Protein AF-A0A2G9RCB1-F1 (afdb_monomer)

Sequence (164 aa):
MTKHPDSLQLKGELAQKNRAVDGRTILYEGPVRGLCPVAPNNVNTMAAACMAAHTLGFDGVIGVLVADPRIPDWHLVDIEVTGTRNKETGQVFSVTTKRCNPAEVGHVTGSATFLMYRSWRTSLSVLRMDMTSFSNTAAKRNLLPKNTNLPDGDTKEDGGKVSQ

Secondary structure (DSSP, 8-state):
-EE-GGG----THHHHHHHT-SS-EEEEEEEHHHHTTTSTTT-HHHHHHHHH-TTTHHHHSEEEEEE-TT--SEEEEEEEEE-PPPTTT----EEEEEEEEE--TT-SS-HHHHHHHHHHHHHHHHHHHHHHHHTTTGGGS-----------------------

Foldseek 3Di:
DEDALLLFDFDDPLVVVSVVDPAKDWSDKFFQVVVCVGGVLQCPVVQVVLVVPVVQHRHNRIDIYIHGNPDAFWDKDKDKDWADQDPPPRDIDIDIDIDIAGHGRNHNDGPVVVVVVVVVVVVVVVVVVVVVVVVPPVVPPPDDDDDDDDDDDDDDDDDDDDDD

Solvent-accessible surface area (backbone atoms only — not comparable to full-atom values): 9875 Å² total; per-residue (Å²): 61,40,32,26,46,69,27,57,67,50,41,70,72,54,34,58,55,49,74,71,59,88,48,79,38,78,71,42,77,43,39,35,59,74,43,45,85,35,25,59,80,70,40,57,68,56,54,51,49,18,66,70,39,70,94,42,25,43,72,61,36,72,39,47,39,31,33,23,73,84,44,62,51,40,37,38,39,67,46,80,48,74,53,75,64,38,88,88,80,66,47,62,54,72,49,76,48,79,46,81,38,54,19,57,75,52,43,65,66,34,61,63,61,57,51,50,53,51,52,51,52,53,52,49,55,54,55,53,54,52,60,67,60,58,68,68,66,74,78,71,81,84,75,77,81,83,87,84,84,80,83,92,76,93,77,85,85,82,82,91,83,88,83,137

Radius of gyration: 34.83 Å; Cα contacts (8 Å, |Δi|>4): 211; chains: 1; bounding box: 58×47×130 Å

Mean predicted aligned error: 14.73 Å

pLDDT: mean 75.86, std 22.49, range [36.03, 96.94]

Structure (mmCIF, N/CA/C/O backbone):
data_AF-A0A2G9RCB1-F1
#
_entry.id   AF-A0A2G9RCB1-F1
#
loop_
_atom_site.group_PDB
_atom_site.id
_atom_site.type_symbol
_atom_site.label_atom_id
_atom_site.label_alt_id
_atom_site.label_comp_id
_atom_site.label_asym_id
_atom_site.label_entity_id
_atom_site.label_seq_id
_atom_site.pdbx_PDB_ins_code
_atom_site.Cartn_x
_atom_site.Cartn_y
_atom_site.Cartn_z
_atom_site.occupancy
_atom_site.B_iso_or_equiv
_atom_site.auth_seq_id
_atom_site.auth_comp_id
_atom_site.auth_asym_id
_atom_site.auth_atom_id
_atom_site.pdbx_PDB_model_num
ATOM 1 N N . MET A 1 1 ? 0.500 3.099 -0.160 1.00 91.94 1 MET A N 1
ATOM 2 C CA . MET A 1 1 ? 1.977 3.124 -0.285 1.00 91.94 1 MET A CA 1
ATOM 3 C C . MET A 1 1 ? 2.329 3.290 -1.745 1.00 91.94 1 MET A C 1
ATOM 5 O O . MET A 1 1 ? 1.886 2.485 -2.556 1.00 91.94 1 MET A O 1
ATOM 9 N N . THR A 1 2 ? 3.142 4.293 -2.050 1.00 94.19 2 THR A N 1
ATOM 10 C CA . THR A 1 2 ? 3.577 4.600 -3.413 1.00 94.19 2 THR A CA 1
ATOM 11 C C . THR A 1 2 ? 5.095 4.534 -3.492 1.00 94.19 2 THR A C 1
ATOM 13 O O . THR A 1 2 ? 5.785 5.080 -2.624 1.00 94.19 2 THR A O 1
ATOM 16 N N . LYS A 1 3 ? 5.610 3.839 -4.506 1.00 92.62 3 LYS A N 1
ATOM 17 C CA . LYS A 1 3 ? 7.046 3.710 -4.782 1.00 92.62 3 LYS A CA 1
ATOM 18 C C . LYS A 1 3 ? 7.301 3.742 -6.288 1.00 92.62 3 LYS A C 1
ATOM 20 O O . LYS A 1 3 ? 6.382 3.509 -7.074 1.00 92.62 3 LYS A O 1
ATOM 25 N N . HIS A 1 4 ? 8.556 3.961 -6.667 1.00 93.31 4 HIS A N 1
ATOM 26 C CA . HIS A 1 4 ? 9.007 3.726 -8.034 1.00 93.31 4 HIS A CA 1
ATOM 27 C C . HIS A 1 4 ? 8.816 2.239 -8.415 1.00 93.31 4 HIS A C 1
ATOM 29 O O . HIS A 1 4 ? 9.062 1.380 -7.556 1.00 93.31 4 HIS A O 1
ATOM 35 N N . PRO A 1 5 ? 8.405 1.907 -9.659 1.00 92.50 5 PRO A N 1
ATOM 36 C CA . PRO A 1 5 ? 8.247 0.524 -10.122 1.00 92.50 5 PRO A CA 1
ATOM 37 C C . PRO A 1 5 ? 9.464 -0.364 -9.836 1.00 92.50 5 PRO A C 1
ATOM 39 O O . PRO A 1 5 ? 9.305 -1.482 -9.349 1.00 92.50 5 PRO A O 1
ATOM 42 N N . ASP A 1 6 ? 10.674 0.154 -10.051 1.00 90.94 6 ASP A N 1
ATOM 43 C CA . ASP A 1 6 ? 11.927 -0.589 -9.829 1.00 90.94 6 ASP A CA 1
ATOM 44 C C . ASP A 1 6 ? 12.213 -0.889 -8.349 1.00 90.94 6 ASP A C 1
ATOM 46 O O . ASP A 1 6 ? 12.950 -1.817 -8.025 1.00 90.94 6 ASP A O 1
ATOM 50 N N . SER A 1 7 ? 11.603 -0.142 -7.426 1.00 89.12 7 SER A N 1
ATOM 51 C CA . SER A 1 7 ? 11.735 -0.351 -5.977 1.00 89.12 7 SER A CA 1
ATOM 52 C C . SER A 1 7 ? 10.736 -1.387 -5.430 1.00 89.12 7 SER A C 1
ATOM 54 O O . SER A 1 7 ? 10.672 -1.631 -4.213 1.00 89.12 7 SER A O 1
ATOM 56 N N . LEU A 1 8 ? 9.907 -1.985 -6.294 1.00 89.88 8 LEU A N 1
ATOM 57 C CA . LEU A 1 8 ? 8.877 -2.958 -5.932 1.00 89.88 8 LEU A CA 1
ATOM 58 C C . LEU A 1 8 ? 9.321 -4.386 -6.268 1.00 89.88 8 LEU A C 1
ATOM 60 O O . LEU A 1 8 ? 9.428 -4.774 -7.427 1.00 89.88 8 LEU A O 1
ATOM 64 N N . GLN A 1 9 ? 9.509 -5.210 -5.234 1.00 90.56 9 GLN A N 1
ATOM 65 C CA . GLN A 1 9 ? 9.800 -6.634 -5.396 1.00 90.56 9 GLN A CA 1
ATOM 66 C C . GLN A 1 9 ? 8.512 -7.445 -5.277 1.00 90.56 9 GLN A C 1
ATOM 68 O O . GLN A 1 9 ? 8.123 -7.890 -4.193 1.00 90.56 9 GLN A O 1
ATOM 73 N N . LEU A 1 10 ? 7.840 -7.603 -6.415 1.00 92.56 10 LEU A N 1
ATOM 74 C CA . LEU A 1 10 ? 6.531 -8.244 -6.521 1.00 92.56 10 LEU A CA 1
ATOM 75 C C . LEU A 1 10 ? 6.641 -9.650 -7.112 1.00 92.56 10 LEU A C 1
ATOM 77 O O . LEU A 1 10 ? 7.593 -9.973 -7.824 1.00 92.56 10 LEU A O 1
ATOM 81 N N . LYS A 1 11 ? 5.632 -10.479 -6.845 1.00 91.44 11 LYS A N 1
ATOM 82 C CA . LYS A 1 11 ? 5.492 -11.839 -7.378 1.00 91.44 11 LYS A CA 1
ATOM 83 C C . LYS A 1 11 ? 4.172 -11.998 -8.137 1.00 91.44 11 LYS A C 1
ATOM 85 O O . LYS A 1 11 ? 3.209 -11.275 -7.885 1.00 91.44 11 LYS A O 1
ATOM 90 N N . GLY A 1 12 ? 4.125 -12.978 -9.039 1.00 91.81 12 GLY A N 1
ATOM 91 C CA . GLY A 1 12 ? 2.916 -13.345 -9.783 1.00 91.81 12 GLY A CA 1
ATOM 92 C C . GLY A 1 12 ? 2.395 -12.231 -10.698 1.00 91.81 12 GLY A C 1
ATOM 93 O O . GLY A 1 12 ? 3.173 -11.478 -11.283 1.00 91.81 12 GLY A O 1
ATOM 94 N N . GLU A 1 13 ? 1.071 -12.124 -10.795 1.00 91.69 13 GLU A N 1
ATOM 95 C CA . GLU A 1 13 ? 0.338 -11.141 -11.613 1.00 91.69 13 GLU A CA 1
ATOM 96 C C . GLU A 1 13 ? 0.777 -9.690 -11.356 1.00 91.69 13 GLU A C 1
ATOM 98 O O . GLU A 1 13 ? 0.936 -8.897 -12.281 1.00 91.69 13 GLU A O 1
ATOM 103 N N . LEU A 1 14 ? 1.042 -9.338 -10.095 1.00 91.75 14 LEU A N 1
ATOM 104 C CA . LEU A 1 14 ? 1.465 -7.990 -9.702 1.00 91.75 14 LEU A CA 1
ATOM 105 C C . LEU A 1 14 ? 2.819 -7.602 -10.300 1.00 91.75 14 LEU A C 1
ATOM 107 O O . LEU A 1 14 ? 3.016 -6.450 -10.680 1.00 91.75 14 LEU A O 1
ATOM 111 N N . ALA A 1 15 ? 3.738 -8.562 -10.419 1.00 92.44 15 ALA A N 1
ATOM 112 C CA . ALA A 1 15 ? 5.029 -8.331 -11.056 1.00 92.44 15 ALA A CA 1
ATOM 113 C C . ALA A 1 15 ? 4.879 -8.072 -12.558 1.00 92.44 15 ALA A C 1
ATOM 115 O O . ALA A 1 15 ? 5.590 -7.232 -13.101 1.00 92.44 15 ALA A O 1
ATOM 116 N N . GLN A 1 16 ? 3.953 -8.773 -13.222 1.00 93.00 16 GLN A N 1
ATOM 117 C CA . GLN A 1 16 ? 3.672 -8.566 -14.643 1.00 93.00 16 GLN A CA 1
ATOM 118 C C . GLN A 1 16 ? 3.056 -7.185 -14.873 1.00 93.00 16 GLN A C 1
ATOM 120 O O . GLN A 1 16 ? 3.554 -6.431 -15.706 1.00 93.00 16 GLN A O 1
ATOM 125 N N . LYS A 1 17 ? 2.056 -6.814 -14.060 1.00 93.38 17 LYS A N 1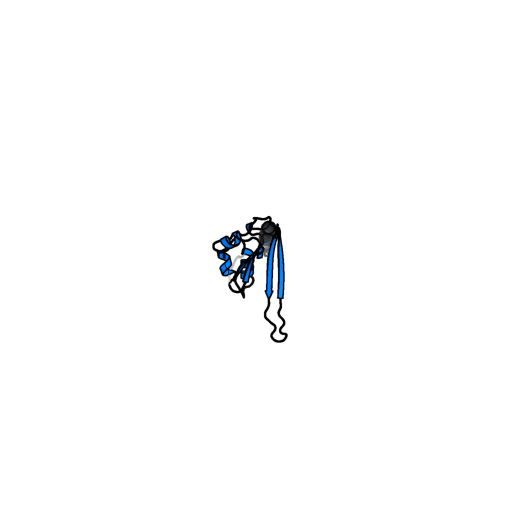
ATOM 126 C CA . LYS A 1 17 ? 1.439 -5.480 -14.099 1.00 93.38 17 LYS A CA 1
ATOM 127 C C . LYS A 1 17 ? 2.467 -4.372 -13.897 1.00 93.38 17 LYS A C 1
ATOM 129 O O . LYS A 1 17 ? 2.472 -3.422 -14.665 1.00 93.38 17 LYS A O 1
ATOM 134 N N . ASN A 1 18 ? 3.371 -4.519 -12.926 1.00 94.38 18 ASN A N 1
ATOM 135 C CA . ASN A 1 18 ? 4.393 -3.512 -12.628 1.00 94.38 18 ASN A CA 1
ATOM 136 C C . ASN A 1 18 ? 5.360 -3.246 -13.794 1.00 94.38 18 ASN A C 1
ATOM 138 O O . ASN A 1 18 ? 5.794 -2.116 -13.970 1.00 94.38 18 ASN A O 1
ATOM 142 N N . ARG A 1 19 ? 5.678 -4.257 -14.615 1.00 92.62 19 ARG A N 1
ATOM 143 C CA . ARG A 1 19 ? 6.552 -4.075 -15.792 1.00 92.62 19 ARG A CA 1
ATOM 144 C C . ARG A 1 19 ? 5.905 -3.255 -16.905 1.00 92.62 19 ARG A C 1
ATOM 146 O O . ARG A 1 19 ? 6.620 -2.687 -17.718 1.00 92.62 19 ARG A O 1
ATOM 153 N N . ALA A 1 20 ? 4.576 -3.231 -16.957 1.00 92.75 20 ALA A N 1
ATOM 154 C CA . ALA A 1 20 ? 3.813 -2.483 -17.950 1.00 92.75 20 ALA A CA 1
ATOM 155 C C . ALA A 1 20 ? 3.471 -1.054 -17.488 1.00 92.75 20 ALA A C 1
ATOM 157 O O . ALA A 1 20 ? 2.728 -0.357 -18.170 1.00 92.75 20 ALA A O 1
ATOM 158 N N . VAL A 1 21 ? 3.967 -0.625 -16.323 1.00 94.00 21 VAL A N 1
ATOM 159 C CA . VAL A 1 21 ? 3.667 0.692 -15.753 1.00 94.00 21 VAL A CA 1
ATOM 160 C C . VAL A 1 21 ? 4.446 1.778 -16.494 1.00 94.00 21 VAL A C 1
ATOM 162 O O . VAL A 1 21 ? 5.668 1.846 -16.400 1.00 94.00 21 VAL A O 1
ATOM 165 N N . ASP A 1 22 ? 3.726 2.669 -17.168 1.00 91.75 22 ASP A N 1
ATOM 166 C CA . ASP A 1 22 ? 4.245 3.866 -17.850 1.00 91.75 22 ASP A CA 1
ATOM 167 C C . ASP A 1 22 ? 3.897 5.180 -17.112 1.00 91.75 22 ASP A C 1
ATOM 169 O O . ASP A 1 22 ? 4.480 6.240 -17.352 1.00 91.75 22 ASP A O 1
ATOM 173 N N . GLY A 1 23 ? 2.973 5.115 -16.154 1.00 93.50 23 GLY A N 1
ATOM 174 C CA . GLY A 1 23 ? 2.537 6.223 -15.314 1.00 93.50 23 GLY A CA 1
ATOM 175 C C . GLY A 1 23 ? 2.001 5.742 -13.969 1.00 93.50 23 GLY A C 1
ATOM 176 O O . GLY A 1 23 ? 1.981 4.552 -13.677 1.00 93.50 23 GLY A O 1
ATOM 177 N N . ARG A 1 24 ? 1.560 6.670 -13.114 1.00 95.19 24 ARG A N 1
ATOM 178 C CA . ARG A 1 24 ? 1.034 6.329 -11.785 1.00 95.19 24 ARG A CA 1
ATOM 179 C C . ARG A 1 24 ? -0.110 5.313 -11.877 1.00 95.19 24 ARG A C 1
ATOM 181 O O . ARG A 1 24 ? -1.191 5.645 -12.353 1.00 95.19 24 ARG A O 1
ATOM 188 N N . THR A 1 25 ? 0.117 4.114 -11.350 1.00 96.44 25 THR A N 1
ATOM 189 C CA . THR A 1 25 ? -0.780 2.963 -11.484 1.00 96.44 25 THR A CA 1
ATOM 190 C C . THR A 1 25 ? -1.001 2.287 -10.136 1.00 96.44 25 THR A C 1
ATOM 192 O O . THR A 1 25 ? -0.049 1.980 -9.415 1.00 96.44 25 THR A O 1
ATOM 195 N N . ILE A 1 26 ? -2.263 2.024 -9.790 1.00 96.81 26 ILE A N 1
ATOM 196 C CA . ILE A 1 26 ? -2.613 1.190 -8.635 1.00 96.81 26 ILE A CA 1
ATOM 197 C C . ILE A 1 26 ? -2.392 -0.268 -9.036 1.00 96.81 26 ILE A C 1
ATOM 199 O O . ILE A 1 26 ? -3.067 -0.796 -9.915 1.00 96.81 26 ILE A O 1
ATOM 203 N N . LEU A 1 27 ? -1.429 -0.918 -8.394 1.00 95.81 27 LEU A N 1
ATOM 204 C CA . LEU A 1 27 ? -1.131 -2.326 -8.631 1.00 95.81 27 LEU A CA 1
ATOM 205 C C . LEU A 1 27 ? -2.045 -3.236 -7.815 1.00 95.81 27 LEU A C 1
ATOM 207 O O . LEU A 1 27 ? -2.453 -4.293 -8.294 1.00 95.81 27 LEU A O 1
ATOM 211 N N . TYR A 1 28 ? -2.346 -2.823 -6.585 1.00 96.62 28 TYR A N 1
ATOM 212 C CA . TYR A 1 28 ? -3.162 -3.578 -5.647 1.00 96.62 28 TYR A CA 1
ATOM 213 C C . TYR A 1 28 ? -4.017 -2.647 -4.799 1.00 96.62 28 TYR A C 1
ATOM 215 O O . TYR A 1 28 ? -3.522 -1.634 -4.305 1.00 96.62 28 TYR A O 1
ATOM 223 N N . GLU A 1 29 ? -5.255 -3.062 -4.566 1.00 96.62 29 GLU A N 1
ATOM 224 C CA . GLU A 1 29 ? -6.169 -2.481 -3.595 1.00 96.62 29 GLU A CA 1
ATOM 225 C C . GLU A 1 29 ? -6.996 -3.613 -2.979 1.00 96.62 29 GLU A C 1
ATOM 227 O O . GLU A 1 29 ? -7.630 -4.388 -3.695 1.00 96.62 29 GLU A O 1
ATOM 232 N N . GLY A 1 30 ? -6.937 -3.754 -1.656 1.00 96.56 30 GLY A N 1
ATOM 233 C CA . GLY A 1 30 ? -7.666 -4.799 -0.939 1.00 96.56 30 GLY A CA 1
ATOM 234 C C . GLY A 1 30 ? -7.057 -5.131 0.424 1.00 96.56 30 GLY A C 1
ATOM 235 O O . GLY A 1 30 ? -6.146 -4.435 0.877 1.00 96.56 30 GLY A O 1
ATOM 236 N N . PRO A 1 31 ? -7.520 -6.200 1.094 1.00 96.94 31 PRO A N 1
ATOM 237 C CA . PRO A 1 31 ? -7.012 -6.601 2.404 1.00 96.94 31 PRO A CA 1
ATOM 238 C C . PRO A 1 31 ? -5.504 -6.861 2.395 1.00 96.94 31 PRO A C 1
ATOM 240 O O . PRO A 1 31 ? -4.980 -7.497 1.476 1.00 96.94 31 PRO A O 1
ATOM 243 N N . VAL A 1 32 ? -4.784 -6.431 3.430 1.00 96.06 32 VAL A N 1
ATOM 244 C CA . VAL A 1 32 ? -3.322 -6.626 3.502 1.00 96.06 32 VAL A CA 1
ATOM 245 C C . VAL A 1 32 ? -2.937 -8.112 3.504 1.00 96.06 32 VAL A C 1
ATOM 247 O O . VAL A 1 32 ? -1.874 -8.461 2.986 1.00 96.06 32 VAL A O 1
ATOM 250 N N . ARG A 1 33 ? -3.812 -9.010 3.988 1.00 95.50 33 ARG A N 1
ATOM 251 C CA . ARG A 1 33 ? -3.585 -10.468 3.966 1.00 95.50 33 ARG A CA 1
ATOM 2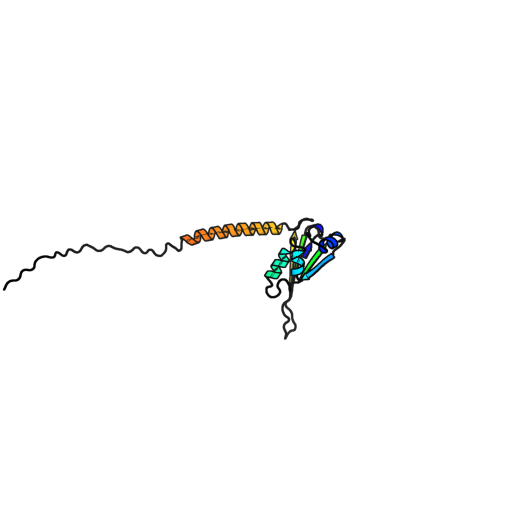52 C C . ARG A 1 33 ? -3.186 -10.993 2.584 1.00 95.50 33 ARG A C 1
ATOM 254 O O . ARG A 1 33 ? -2.226 -11.755 2.480 1.00 95.50 33 ARG A O 1
ATOM 261 N N . GLY A 1 34 ? -3.906 -10.580 1.538 1.00 93.25 34 GLY A N 1
ATOM 262 C CA . GLY A 1 34 ? -3.644 -11.008 0.160 1.00 93.25 34 GLY A CA 1
ATOM 263 C C . GLY A 1 34 ? -2.366 -10.405 -0.424 1.00 93.25 34 GLY A C 1
ATOM 264 O O . GLY A 1 34 ? -1.750 -10.990 -1.312 1.00 93.25 34 GLY A O 1
ATOM 265 N N . LEU A 1 35 ? -1.926 -9.270 0.121 1.00 93.19 35 LEU A N 1
ATOM 266 C CA . LEU A 1 35 ? -0.766 -8.528 -0.355 1.00 93.19 35 LEU A CA 1
ATOM 267 C C . LEU A 1 35 ? 0.564 -9.049 0.220 1.00 93.19 35 LEU A C 1
ATOM 269 O O . LEU A 1 35 ? 1.587 -9.041 -0.468 1.00 93.19 35 LEU A O 1
ATOM 273 N N . CYS A 1 36 ? 0.569 -9.539 1.462 1.00 92.06 36 CYS A N 1
ATOM 274 C CA . CYS A 1 36 ? 1.759 -10.091 2.120 1.00 92.06 36 CYS A CA 1
ATOM 275 C C . CYS A 1 36 ? 2.523 -11.164 1.310 1.00 92.06 36 CYS A C 1
ATOM 277 O O . CYS A 1 36 ? 3.742 -11.027 1.183 1.00 92.06 36 CYS A O 1
ATOM 279 N N . PRO A 1 37 ? 1.884 -12.207 0.737 1.00 92.44 37 PRO A N 1
ATOM 280 C CA . PRO A 1 37 ? 2.613 -13.247 0.003 1.00 92.44 37 PRO A CA 1
ATOM 281 C C . PRO A 1 37 ? 3.200 -12.758 -1.331 1.00 92.44 37 PRO A C 1
ATOM 283 O O . PRO A 1 37 ? 4.208 -13.294 -1.801 1.00 92.44 37 PRO A O 1
ATOM 286 N N . VAL A 1 38 ? 2.588 -11.738 -1.936 1.00 91.69 38 VAL A N 1
ATOM 287 C CA . VAL A 1 38 ? 2.925 -11.247 -3.281 1.00 91.69 38 VAL A CA 1
ATOM 288 C C . VAL A 1 38 ? 3.893 -10.062 -3.277 1.00 91.69 38 VAL A C 1
ATOM 290 O O . VAL A 1 38 ? 4.572 -9.852 -4.277 1.00 91.69 38 VAL A O 1
ATOM 293 N N . ALA A 1 39 ? 4.011 -9.322 -2.169 1.00 91.62 39 ALA A N 1
ATOM 294 C CA . ALA A 1 39 ? 4.917 -8.176 -2.027 1.00 91.62 39 ALA A CA 1
ATOM 295 C C . ALA A 1 39 ? 5.691 -8.175 -0.685 1.00 91.62 39 ALA A C 1
ATOM 297 O O . ALA A 1 39 ? 5.728 -7.150 0.005 1.00 91.62 39 ALA A O 1
ATOM 298 N N . PRO A 1 40 ? 6.330 -9.293 -0.285 1.00 85.94 40 PRO A N 1
ATOM 299 C CA . PRO A 1 40 ? 6.800 -9.515 1.089 1.00 85.94 40 PRO A CA 1
ATOM 300 C C . PRO A 1 40 ? 7.805 -8.467 1.588 1.00 85.94 40 PRO A C 1
ATOM 302 O O . PRO A 1 40 ? 7.788 -8.102 2.757 1.00 85.94 40 PRO A O 1
ATOM 305 N N . ASN A 1 41 ? 8.648 -7.927 0.705 1.00 85.69 41 ASN A N 1
ATOM 306 C CA . ASN A 1 41 ? 9.706 -6.989 1.095 1.00 85.69 41 ASN A CA 1
ATOM 307 C C . ASN A 1 41 ? 9.222 -5.536 1.199 1.00 85.69 41 ASN A C 1
ATOM 309 O O . ASN A 1 41 ? 9.887 -4.689 1.796 1.00 85.69 41 ASN A O 1
ATOM 313 N N . ASN A 1 42 ? 8.060 -5.225 0.625 1.00 88.88 42 ASN A N 1
ATOM 314 C CA . ASN A 1 42 ? 7.562 -3.857 0.525 1.00 88.88 42 ASN A CA 1
ATOM 315 C C . ASN A 1 42 ? 6.534 -3.528 1.614 1.00 88.88 42 ASN A C 1
ATOM 317 O O . ASN A 1 42 ? 6.395 -2.362 1.981 1.00 88.88 42 ASN A O 1
ATOM 321 N N . VAL A 1 43 ? 5.847 -4.533 2.160 1.00 90.94 43 VAL A N 1
ATOM 322 C CA . VAL A 1 43 ? 4.603 -4.338 2.928 1.00 90.94 43 VAL A CA 1
ATOM 323 C C . VAL A 1 43 ? 4.751 -4.508 4.436 1.00 90.94 43 VAL A C 1
ATOM 325 O O . VAL A 1 43 ? 3.754 -4.496 5.150 1.00 90.94 43 VAL A O 1
ATOM 328 N N . ASN A 1 44 ? 5.980 -4.568 4.952 1.00 90.44 44 ASN A N 1
ATOM 329 C CA . ASN A 1 44 ? 6.246 -4.653 6.394 1.00 90.44 44 ASN A CA 1
ATOM 330 C C . ASN A 1 44 ? 5.561 -3.534 7.194 1.00 90.44 44 ASN A C 1
ATOM 332 O O . ASN A 1 44 ? 5.039 -3.779 8.275 1.00 90.44 44 ASN A O 1
ATOM 336 N N . THR A 1 45 ? 5.504 -2.311 6.653 1.00 89.50 45 THR A N 1
ATOM 337 C CA . THR A 1 45 ? 4.790 -1.199 7.304 1.00 89.50 45 THR A CA 1
ATOM 338 C C . THR A 1 45 ? 3.277 -1.427 7.345 1.00 89.50 45 THR A C 1
ATOM 340 O O . THR A 1 45 ? 2.651 -1.106 8.349 1.00 89.50 45 THR A O 1
ATOM 343 N N . MET A 1 46 ? 2.689 -2.017 6.300 1.00 93.31 46 MET A N 1
ATOM 344 C CA . MET A 1 46 ? 1.259 -2.350 6.293 1.00 93.31 46 MET A CA 1
ATOM 345 C C . MET A 1 46 ? 0.958 -3.499 7.255 1.00 93.31 46 MET A C 1
ATOM 347 O O . MET A 1 46 ? -0.003 -3.424 8.012 1.00 93.31 46 MET A O 1
ATOM 351 N N . ALA A 1 47 ? 1.810 -4.527 7.284 1.00 92.25 47 ALA A N 1
ATOM 352 C CA . ALA A 1 47 ? 1.692 -5.628 8.235 1.00 92.25 47 ALA A CA 1
ATOM 353 C C . ALA A 1 47 ? 1.801 -5.129 9.686 1.00 92.25 47 ALA A C 1
ATOM 355 O O . ALA A 1 47 ? 0.998 -5.513 10.530 1.00 92.25 47 ALA A O 1
ATOM 356 N N . ALA A 1 48 ? 2.730 -4.210 9.971 1.00 92.00 48 ALA A N 1
ATOM 357 C CA . ALA A 1 48 ? 2.830 -3.571 11.282 1.00 92.00 48 ALA A CA 1
ATOM 358 C C . ALA A 1 48 ? 1.560 -2.779 11.640 1.00 92.00 48 ALA A C 1
ATOM 360 O O . ALA A 1 48 ? 1.091 -2.866 12.772 1.00 92.00 48 ALA A O 1
ATOM 361 N N . ALA A 1 49 ? 0.964 -2.063 10.679 1.00 91.56 49 ALA A N 1
ATOM 362 C CA . ALA A 1 49 ? -0.312 -1.377 10.887 1.00 91.56 49 ALA A CA 1
ATOM 363 C C . ALA A 1 49 ? -1.452 -2.363 11.201 1.00 91.56 49 ALA A C 1
ATOM 365 O O . ALA A 1 49 ? -2.237 -2.101 12.106 1.00 91.56 49 ALA A O 1
ATOM 366 N N . CYS A 1 50 ? -1.501 -3.521 10.533 1.00 93.75 50 CYS A N 1
ATOM 367 C CA . CYS A 1 50 ? -2.471 -4.583 10.832 1.00 93.75 50 CYS A CA 1
ATOM 368 C C . CYS A 1 50 ? -2.318 -5.113 12.261 1.00 93.75 50 CYS A C 1
ATOM 370 O O . CYS A 1 50 ? -3.311 -5.329 12.948 1.00 93.75 50 CYS A O 1
ATOM 372 N N . MET A 1 51 ? -1.077 -5.298 12.717 1.00 93.12 51 MET A N 1
ATOM 373 C CA . MET A 1 51 ? -0.788 -5.743 14.084 1.00 93.12 51 MET A CA 1
ATOM 374 C C . MET A 1 51 ? -1.171 -4.689 15.132 1.00 93.12 51 MET A C 1
ATOM 376 O O . MET A 1 51 ? -1.630 -5.043 16.213 1.00 93.12 51 MET A O 1
ATOM 380 N N . ALA A 1 52 ? -1.002 -3.400 14.822 1.00 90.75 52 ALA A N 1
ATOM 381 C CA . ALA A 1 52 ? -1.396 -2.304 15.708 1.00 90.75 52 ALA A CA 1
ATOM 382 C C . ALA A 1 52 ? -2.924 -2.103 15.748 1.00 90.75 52 ALA A C 1
ATOM 384 O O . ALA A 1 52 ? -3.499 -1.829 16.803 1.00 90.75 52 ALA A O 1
ATOM 385 N N . ALA A 1 53 ? -3.598 -2.274 14.609 1.00 90.31 53 ALA A N 1
ATOM 386 C CA . ALA A 1 53 ? -5.046 -2.169 14.471 1.00 90.31 53 ALA A CA 1
ATOM 387 C C . ALA A 1 53 ? -5.740 -3.487 14.851 1.00 90.31 53 ALA A C 1
ATOM 389 O O . ALA A 1 53 ? -6.367 -4.133 14.016 1.00 90.31 53 ALA A O 1
ATOM 390 N N . HIS A 1 54 ? -5.635 -3.887 16.120 1.00 87.94 54 HIS A N 1
ATOM 391 C CA . HIS A 1 54 ? -6.120 -5.182 16.622 1.00 87.94 54 HIS A CA 1
ATOM 392 C C . HIS A 1 54 ? -7.596 -5.498 16.299 1.00 87.94 54 HIS A C 1
ATOM 394 O O . HIS A 1 54 ? -7.944 -6.665 16.154 1.00 87.94 54 HIS A O 1
ATOM 400 N N . THR A 1 55 ? -8.460 -4.487 16.163 1.00 91.12 55 THR A N 1
ATOM 401 C CA . THR A 1 55 ? -9.876 -4.659 15.794 1.00 91.12 55 THR A CA 1
ATOM 402 C C . THR A 1 55 ? -10.105 -4.926 14.306 1.00 91.12 55 THR A C 1
ATOM 404 O O . THR A 1 55 ? -11.145 -5.469 13.946 1.00 91.12 55 THR A O 1
ATOM 407 N N . LEU A 1 56 ? -9.160 -4.547 13.441 1.00 93.69 56 LEU A N 1
ATOM 408 C CA . LEU A 1 56 ? -9.245 -4.711 11.986 1.00 93.69 56 LEU A CA 1
ATOM 409 C C . LEU A 1 56 ? -8.388 -5.883 11.495 1.00 93.69 56 LEU A C 1
ATOM 411 O O . LEU A 1 56 ? -8.810 -6.654 10.633 1.00 93.69 56 LEU A O 1
ATOM 415 N N . GLY A 1 57 ? -7.172 -6.016 12.029 1.00 93.81 57 GLY A N 1
ATOM 416 C CA . GLY A 1 57 ? -6.211 -7.031 11.613 1.00 93.81 57 GLY A CA 1
ATOM 417 C C . GLY A 1 57 ? -5.874 -6.970 10.118 1.00 93.81 57 GLY A C 1
ATOM 418 O O . GLY A 1 57 ? -5.992 -5.939 9.461 1.00 93.81 57 GLY A O 1
ATOM 419 N N . PHE A 1 58 ? -5.439 -8.100 9.563 1.00 94.81 58 PHE A N 1
ATOM 420 C CA . PHE A 1 58 ? -5.018 -8.201 8.158 1.00 94.81 58 PHE A CA 1
ATOM 421 C C . PHE A 1 58 ? -6.173 -8.205 7.148 1.00 94.81 58 PHE A C 1
ATOM 423 O O . PHE A 1 58 ? -5.931 -8.003 5.956 1.00 94.81 58 PHE A O 1
ATOM 430 N N . ASP A 1 59 ? -7.395 -8.466 7.615 1.00 95.44 59 ASP A N 1
ATOM 431 C CA . ASP A 1 59 ? -8.591 -8.564 6.776 1.00 95.44 59 ASP A CA 1
ATOM 432 C C . ASP A 1 59 ? -9.341 -7.230 6.691 1.00 95.44 59 ASP A C 1
ATOM 434 O O . ASP A 1 59 ? -9.869 -6.890 5.635 1.00 95.44 59 ASP A O 1
ATOM 438 N N . GLY A 1 60 ? -9.352 -6.457 7.781 1.00 93.50 60 GLY A N 1
ATOM 439 C CA . GLY A 1 60 ? -10.013 -5.154 7.846 1.00 93.50 60 GLY A CA 1
ATOM 440 C C . GLY A 1 60 ? -9.139 -3.974 7.420 1.00 93.50 60 GLY A C 1
ATOM 441 O O . GLY A 1 60 ? -9.673 -2.927 7.064 1.00 93.50 60 GLY A O 1
ATOM 442 N N . VAL A 1 61 ? -7.806 -4.107 7.440 1.00 95.75 61 VAL A N 1
ATOM 443 C CA . VAL A 1 61 ? -6.910 -3.062 6.922 1.00 95.75 61 VAL A CA 1
ATOM 444 C C . VAL A 1 61 ? -6.775 -3.204 5.409 1.00 95.75 61 VAL A C 1
ATOM 446 O O . VAL A 1 61 ? -6.340 -4.241 4.901 1.00 95.75 61 VAL A O 1
ATOM 449 N N . ILE A 1 62 ? -7.096 -2.126 4.694 1.00 96.62 62 ILE A N 1
ATOM 450 C CA . ILE A 1 62 ? -6.975 -2.051 3.239 1.00 96.62 62 ILE A CA 1
ATOM 451 C C . ILE A 1 62 ? -5.592 -1.518 2.862 1.00 96.62 62 ILE A C 1
ATOM 453 O O . ILE A 1 62 ? -5.203 -0.403 3.211 1.00 96.62 62 ILE A O 1
ATOM 457 N N . GLY A 1 63 ? -4.832 -2.338 2.145 1.00 95.62 63 GLY A N 1
ATOM 458 C CA . GLY A 1 63 ? -3.560 -1.968 1.549 1.00 95.62 63 GLY A CA 1
ATOM 459 C C . GLY A 1 63 ? -3.761 -1.483 0.121 1.00 95.62 63 GLY A C 1
ATOM 460 O O . GLY A 1 63 ? -4.310 -2.204 -0.708 1.00 95.62 63 GLY A O 1
ATOM 461 N N . VAL A 1 64 ? -3.250 -0.290 -0.179 1.00 96.69 64 VAL A N 1
ATOM 462 C CA . VAL A 1 64 ? -3.150 0.223 -1.550 1.00 96.69 64 VAL A CA 1
ATOM 463 C C . VAL A 1 64 ? -1.680 0.307 -1.933 1.00 96.69 64 VAL A C 1
ATOM 465 O O . VAL A 1 64 ? -0.901 1.016 -1.279 1.00 96.69 64 VAL A O 1
ATOM 468 N N . LEU A 1 65 ? -1.286 -0.425 -2.972 1.00 95.88 65 LEU A N 1
ATOM 469 C CA . LEU A 1 65 ? 0.064 -0.396 -3.525 1.00 95.88 65 LEU A CA 1
ATOM 470 C C . LEU A 1 65 ? 0.042 0.295 -4.883 1.00 95.88 65 LEU A C 1
ATOM 472 O O . LEU A 1 65 ? -0.645 -0.145 -5.801 1.00 95.88 65 LEU A O 1
ATOM 476 N N . VAL A 1 66 ? 0.826 1.358 -5.004 1.00 96.31 66 VAL A N 1
ATOM 477 C CA . VAL A 1 66 ? 0.886 2.192 -6.201 1.00 96.31 66 VAL A CA 1
ATOM 478 C C . VAL A 1 66 ? 2.319 2.219 -6.718 1.00 96.31 66 VAL A C 1
ATOM 480 O O . VAL A 1 66 ? 3.259 2.462 -5.954 1.00 96.31 66 VAL A O 1
ATOM 483 N N . ALA A 1 67 ? 2.469 1.979 -8.014 1.00 95.44 67 ALA A N 1
ATOM 484 C CA . ALA A 1 67 ? 3.706 2.200 -8.742 1.00 95.44 67 ALA A CA 1
ATOM 485 C C . ALA A 1 67 ? 3.622 3.543 -9.462 1.00 95.44 67 ALA A C 1
ATOM 487 O O . ALA A 1 67 ? 2.651 3.809 -10.169 1.00 95.44 67 ALA A O 1
ATOM 488 N N . ASP A 1 68 ? 4.613 4.402 -9.260 1.00 94.81 68 ASP A N 1
ATOM 489 C CA . ASP A 1 68 ? 4.669 5.711 -9.904 1.00 94.81 68 ASP A CA 1
ATOM 490 C C . ASP A 1 68 ? 6.098 5.991 -10.397 1.00 94.81 68 ASP A C 1
ATOM 492 O O . ASP A 1 68 ? 6.966 6.294 -9.574 1.00 94.81 68 ASP A O 1
ATOM 496 N N . PRO A 1 69 ? 6.361 5.889 -11.717 1.00 92.00 69 PRO A N 1
ATOM 497 C CA . PRO A 1 69 ? 7.676 6.173 -12.300 1.00 92.00 69 PRO A CA 1
ATOM 498 C C 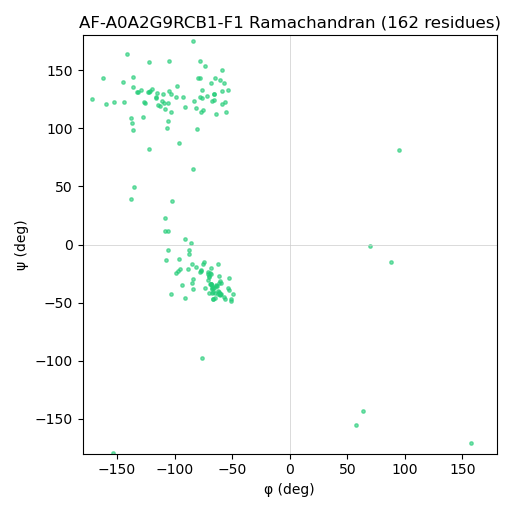. PRO A 1 69 ? 8.134 7.624 -12.107 1.00 92.00 69 PRO A C 1
ATOM 500 O O . PRO A 1 69 ? 9.303 7.941 -12.294 1.00 92.00 69 PRO A O 1
ATOM 503 N N . ARG A 1 70 ? 7.216 8.536 -11.761 1.00 90.81 70 ARG A N 1
ATOM 504 C CA . ARG A 1 70 ? 7.507 9.969 -11.604 1.00 90.81 70 ARG A CA 1
ATOM 505 C C . ARG A 1 70 ? 7.980 10.312 -10.198 1.00 90.81 70 ARG A C 1
ATOM 507 O O . ARG A 1 70 ? 8.365 11.453 -9.957 1.00 90.81 70 ARG A O 1
ATOM 514 N N . ILE A 1 71 ? 7.914 9.361 -9.263 1.00 84.94 71 ILE A N 1
ATOM 515 C CA . ILE A 1 71 ? 8.464 9.545 -7.925 1.00 84.94 71 ILE A CA 1
ATOM 516 C C . ILE A 1 71 ? 9.965 9.287 -8.005 1.00 84.94 71 ILE A C 1
ATOM 518 O O . ILE A 1 71 ? 10.346 8.164 -8.327 1.00 84.94 71 ILE A O 1
ATOM 522 N N . PRO A 1 72 ? 10.799 10.295 -7.709 1.00 78.56 72 PRO A N 1
ATOM 523 C CA . PRO A 1 72 ? 12.237 10.159 -7.834 1.00 78.56 72 PRO A CA 1
ATOM 524 C C . PRO A 1 72 ? 12.778 9.344 -6.653 1.00 78.56 72 PRO A C 1
ATOM 526 O O . PRO A 1 72 ? 12.706 8.120 -6.618 1.00 78.56 72 PRO A O 1
ATOM 529 N N . ASP A 1 73 ? 13.276 10.027 -5.637 1.00 83.31 73 ASP A N 1
ATOM 530 C CA . ASP A 1 73 ? 14.061 9.487 -4.541 1.00 83.31 73 ASP A CA 1
ATOM 531 C C . ASP A 1 73 ? 13.241 9.316 -3.251 1.00 83.31 73 ASP A C 1
ATOM 533 O O . ASP A 1 73 ? 13.733 9.563 -2.150 1.00 83.31 73 ASP A O 1
ATOM 537 N N . TRP A 1 74 ? 11.970 8.907 -3.362 1.00 86.69 74 TRP A N 1
ATOM 538 C CA . TRP A 1 74 ? 11.065 8.813 -2.212 1.00 86.69 74 TRP A CA 1
ATOM 539 C C . TRP A 1 74 ? 10.224 7.538 -2.181 1.00 86.69 74 TRP A C 1
ATOM 541 O O . TRP A 1 74 ? 9.677 7.066 -3.173 1.00 86.69 74 TRP A O 1
ATOM 551 N N . HIS A 1 75 ? 10.006 7.036 -0.971 1.00 88.12 75 HIS A N 1
ATOM 552 C CA . HIS A 1 75 ? 8.933 6.111 -0.641 1.00 88.12 75 HIS A CA 1
ATOM 553 C C . HIS A 1 75 ? 7.852 6.849 0.139 1.00 88.12 75 HIS A C 1
ATOM 555 O O . HIS A 1 75 ? 8.114 7.385 1.221 1.00 88.12 75 HIS A O 1
ATOM 561 N N . LEU A 1 76 ? 6.630 6.836 -0.388 1.00 91.94 76 LEU A N 1
ATOM 562 C CA . LEU A 1 76 ? 5.484 7.491 0.230 1.00 91.94 76 LEU A CA 1
ATOM 563 C C . LEU A 1 76 ? 4.587 6.457 0.907 1.00 91.94 76 LEU A C 1
ATOM 565 O O . LEU A 1 76 ? 4.189 5.449 0.312 1.00 91.94 76 LEU A O 1
ATOM 569 N N . VAL A 1 77 ? 4.251 6.710 2.166 1.00 93.31 77 VAL A N 1
ATOM 570 C CA . VAL A 1 77 ? 3.276 5.918 2.913 1.00 93.31 77 VAL A CA 1
ATOM 571 C C . VAL A 1 77 ? 2.245 6.864 3.489 1.00 93.31 77 VAL A C 1
ATOM 573 O O . VAL A 1 77 ? 2.538 7.615 4.413 1.00 93.31 77 VAL A O 1
ATOM 576 N N . ASP A 1 78 ? 1.043 6.786 2.941 1.00 94.38 78 ASP A N 1
ATOM 577 C CA . ASP A 1 78 ? -0.136 7.441 3.481 1.00 94.38 78 ASP A CA 1
ATOM 578 C C . ASP A 1 78 ? -0.921 6.421 4.310 1.00 94.38 78 ASP A C 1
ATOM 580 O O . ASP A 1 78 ? -1.057 5.258 3.909 1.00 94.38 78 ASP A O 1
ATOM 584 N N . ILE A 1 79 ? -1.383 6.853 5.480 1.00 94.12 79 ILE A N 1
ATOM 585 C CA . ILE A 1 79 ? -2.239 6.084 6.381 1.00 94.12 79 ILE A CA 1
ATOM 586 C C . ILE A 1 79 ? -3.463 6.939 6.672 1.00 94.12 79 ILE A C 1
ATOM 588 O O . ILE A 1 79 ? -3.331 8.042 7.201 1.00 94.12 79 ILE A O 1
ATOM 592 N N . GLU A 1 80 ? -4.635 6.406 6.360 1.00 94.69 80 GLU A N 1
ATOM 593 C CA . GLU A 1 80 ? -5.918 6.990 6.724 1.00 94.69 80 GLU A CA 1
ATOM 594 C C . GLU A 1 80 ? -6.579 6.110 7.786 1.00 94.69 80 GLU A C 1
ATOM 596 O O . GLU A 1 80 ? -6.655 4.889 7.638 1.00 94.69 80 GLU A O 1
ATOM 601 N N . VAL A 1 81 ? -7.024 6.731 8.876 1.00 93.00 81 VAL A N 1
ATOM 602 C CA . VAL A 1 81 ? -7.721 6.065 9.977 1.00 93.00 81 VAL A CA 1
ATOM 603 C C . VAL A 1 81 ? -9.026 6.791 10.226 1.00 93.00 81 VAL A C 1
ATOM 605 O O . VAL A 1 81 ? -9.030 7.981 10.536 1.00 93.00 81 VAL A O 1
ATOM 608 N N . THR A 1 82 ? -10.128 6.056 10.145 1.00 93.00 82 THR A N 1
ATOM 609 C CA . THR A 1 82 ? -11.467 6.545 10.467 1.00 93.00 82 THR A CA 1
ATOM 610 C C . THR A 1 82 ? -12.025 5.808 11.680 1.00 93.00 82 THR A C 1
ATOM 612 O O . THR A 1 82 ? -11.961 4.584 11.785 1.00 93.00 82 THR A O 1
ATOM 615 N N . GLY A 1 83 ? -12.534 6.577 12.640 1.00 90.56 83 GLY A N 1
ATOM 616 C CA . GLY A 1 83 ? -13.207 6.072 13.829 1.00 90.56 83 GLY A CA 1
ATOM 617 C C . GLY A 1 83 ? -14.681 5.763 13.573 1.00 90.56 83 GLY A C 1
ATOM 618 O O . GLY A 1 83 ? -15.239 6.049 12.515 1.00 90.56 83 GLY A O 1
ATOM 619 N N . THR A 1 84 ? -15.347 5.202 14.576 1.00 91.25 84 THR A N 1
ATOM 620 C CA . THR A 1 84 ? -16.791 4.954 14.514 1.00 91.25 84 THR A CA 1
ATOM 621 C C . THR A 1 84 ? -17.580 6.258 14.435 1.00 91.25 84 THR A C 1
ATOM 623 O O . THR A 1 84 ? -17.249 7.238 15.104 1.00 91.25 84 THR A O 1
ATOM 626 N N . ARG A 1 85 ? -18.669 6.252 13.662 1.00 92.94 85 ARG A N 1
ATOM 627 C CA . ARG A 1 85 ? -19.594 7.385 13.573 1.00 92.94 85 ARG A CA 1
ATOM 628 C C . ARG A 1 85 ? -20.304 7.613 14.907 1.00 92.94 85 ARG A C 1
ATOM 630 O O . ARG A 1 85 ? -20.891 6.684 15.462 1.00 92.94 85 ARG A O 1
ATOM 637 N N . ASN A 1 86 ? -20.292 8.853 15.387 1.00 91.44 86 ASN A N 1
ATOM 638 C CA . ASN A 1 86 ? -21.123 9.275 16.506 1.00 91.44 86 ASN A CA 1
ATOM 639 C C . ASN A 1 86 ? -22.602 9.195 16.085 1.00 91.44 86 ASN A C 1
ATOM 641 O O . ASN A 1 86 ? -22.994 9.780 15.076 1.00 91.44 86 ASN A O 1
ATOM 645 N N . LYS A 1 87 ? -23.416 8.449 16.838 1.00 91.50 87 LYS A N 1
ATOM 646 C CA . LYS A 1 87 ? -24.829 8.199 16.511 1.00 91.50 87 LYS A CA 1
ATOM 647 C C . LYS A 1 87 ? -25.723 9.427 16.695 1.00 91.50 87 LYS A C 1
ATOM 649 O O . LYS A 1 87 ? -26.754 9.509 16.041 1.00 91.50 87 LYS A O 1
ATOM 654 N N . GLU A 1 88 ? -25.332 10.358 17.559 1.00 91.31 88 GLU A N 1
ATOM 655 C CA . GLU A 1 88 ? -26.116 11.547 17.900 1.00 91.31 88 GLU A CA 1
ATOM 656 C C . GLU A 1 88 ? -25.769 12.722 16.986 1.00 91.31 88 GLU A C 1
ATOM 658 O O . GLU A 1 88 ? -26.653 13.379 16.446 1.00 91.31 88 GLU A O 1
ATOM 663 N N . THR A 1 89 ? -24.473 12.968 16.771 1.00 89.38 89 THR A N 1
ATOM 664 C CA . THR A 1 89 ? -24.005 14.117 15.976 1.00 89.38 89 THR A CA 1
ATOM 665 C C . THR A 1 89 ? -23.718 13.769 14.518 1.00 89.38 89 THR A C 1
ATOM 667 O O . THR A 1 89 ? -23.485 14.658 13.701 1.00 89.38 89 THR A O 1
ATOM 670 N N . GLY A 1 90 ? -23.663 12.478 14.175 1.00 91.12 90 GLY A N 1
ATOM 671 C CA . GLY A 1 90 ? -23.288 11.999 12.844 1.00 91.12 90 GLY A CA 1
ATOM 672 C C . GLY A 1 90 ? -21.810 12.197 12.489 1.00 91.12 90 GLY A C 1
ATOM 673 O O . GLY A 1 90 ? -21.397 11.785 11.404 1.00 91.12 90 GLY A O 1
ATOM 674 N N . GLN A 1 91 ? -21.003 12.798 13.366 1.00 91.81 91 GLN A N 1
ATOM 675 C CA . GLN A 1 91 ? -19.594 13.107 13.115 1.00 91.81 91 GLN A CA 1
ATOM 676 C C . GLN A 1 91 ? -18.715 11.850 13.163 1.00 91.81 91 GLN A C 1
ATOM 678 O O . GLN A 1 91 ? -19.035 10.868 13.834 1.00 91.81 91 GLN A O 1
ATOM 683 N N . VAL A 1 92 ? -17.591 11.880 12.447 1.00 93.75 92 VAL A N 1
ATOM 684 C CA . VAL A 1 92 ? -16.622 10.780 12.369 1.00 93.75 92 VAL A CA 1
ATOM 685 C C . VAL A 1 92 ? -15.236 11.337 12.663 1.00 93.75 92 VAL A C 1
ATOM 687 O O . VAL A 1 92 ? -14.843 12.355 12.099 1.00 93.75 92 VAL A O 1
ATOM 690 N N . PHE A 1 93 ? -14.490 10.662 13.534 1.00 92.00 93 PHE A N 1
ATOM 691 C CA . PHE A 1 93 ? -13.073 10.950 13.723 1.00 92.00 93 PHE A CA 1
ATOM 692 C C . PHE A 1 93 ? -12.293 10.466 12.498 1.00 92.00 93 PHE A C 1
ATOM 694 O O . PHE A 1 93 ? -12.438 9.308 12.114 1.00 92.00 93 PHE A O 1
ATOM 701 N N . SER A 1 94 ? -11.474 11.322 11.890 1.00 94.00 94 SER A N 1
ATOM 702 C CA . SER A 1 94 ? -10.604 10.944 10.774 1.00 94.00 94 SER A CA 1
ATOM 703 C C . SER A 1 94 ? -9.215 11.537 10.963 1.00 94.00 94 SER A C 1
ATOM 705 O O . SER A 1 94 ? -9.075 12.704 11.330 1.00 94.00 94 SER A O 1
ATOM 707 N N . VAL A 1 95 ? -8.191 10.724 10.720 1.00 95.31 95 VAL A N 1
ATOM 708 C CA . VAL A 1 95 ? -6.785 11.124 10.756 1.00 95.31 95 VAL A CA 1
ATOM 709 C C . VAL A 1 95 ? -6.105 10.612 9.503 1.00 95.31 95 VAL A C 1
ATOM 711 O O . VAL A 1 95 ? -6.187 9.433 9.173 1.00 95.31 95 VAL A O 1
ATOM 714 N N . THR A 1 96 ? -5.375 11.499 8.834 1.00 94.69 96 THR A N 1
ATOM 715 C CA . THR A 1 96 ? -4.477 11.138 7.738 1.00 94.69 96 THR A CA 1
ATOM 716 C C . THR A 1 96 ? -3.050 11.470 8.139 1.00 94.69 96 THR A C 1
ATOM 718 O O . THR A 1 96 ? -2.755 12.592 8.543 1.00 94.69 96 THR A O 1
ATOM 721 N N . THR A 1 97 ? -2.155 10.494 8.032 1.00 93.56 97 THR A N 1
ATOM 722 C CA . THR A 1 97 ? -0.719 10.680 8.251 1.00 93.56 97 THR A CA 1
ATOM 723 C C . THR A 1 97 ? 0.029 10.331 6.979 1.00 93.56 97 THR A C 1
ATOM 725 O O . THR A 1 97 ? -0.202 9.278 6.389 1.00 93.56 97 THR A O 1
ATOM 728 N N . LYS A 1 98 ? 0.966 11.194 6.589 1.00 93.12 98 LYS A N 1
ATOM 729 C CA . LYS A 1 98 ? 1.843 10.982 5.442 1.00 93.12 98 LYS A CA 1
ATOM 730 C C . LYS A 1 98 ? 3.285 10.872 5.901 1.00 93.12 98 LYS A C 1
ATOM 732 O O . LYS A 1 98 ? 3.810 11.762 6.566 1.00 93.12 98 LYS A O 1
ATOM 737 N N . ARG A 1 99 ? 3.939 9.784 5.511 1.00 90.31 99 ARG A N 1
ATOM 738 C CA . ARG A 1 99 ? 5.371 9.568 5.696 1.00 90.31 99 ARG A CA 1
ATOM 739 C C . ARG A 1 99 ? 6.058 9.603 4.339 1.00 90.31 99 ARG A C 1
ATOM 741 O O . ARG A 1 99 ? 5.768 8.781 3.472 1.00 90.31 99 ARG A O 1
ATOM 748 N N . CYS A 1 100 ? 7.038 10.487 4.213 1.00 88.50 100 CYS A N 1
ATOM 749 C CA . CYS A 1 100 ? 7.943 10.553 3.074 1.00 88.50 100 CYS A CA 1
ATOM 750 C C . CYS A 1 100 ? 9.316 10.056 3.535 1.00 88.50 100 CYS A C 1
ATOM 752 O O . CYS A 1 100 ? 9.908 10.634 4.444 1.00 88.50 100 CYS A O 1
ATOM 754 N N . ASN A 1 101 ? 9.800 8.956 2.963 1.00 84.94 101 ASN A N 1
ATOM 755 C CA . ASN A 1 101 ? 11.107 8.396 3.294 1.00 84.94 101 ASN A CA 1
ATOM 756 C C . ASN A 1 101 ? 12.039 8.483 2.080 1.00 84.94 101 ASN A C 1
ATOM 758 O O . ASN A 1 101 ? 11.704 7.856 1.074 1.00 84.94 101 ASN A O 1
ATOM 762 N N . PRO A 1 102 ? 13.185 9.176 2.167 1.00 86.12 102 PRO A N 1
ATOM 763 C CA . PRO A 1 102 ? 14.158 9.210 1.082 1.00 86.12 102 PRO A CA 1
ATOM 764 C C . PRO A 1 102 ? 14.655 7.803 0.719 1.00 86.12 102 PRO A C 1
ATOM 766 O O . PRO A 1 102 ? 14.994 6.997 1.597 1.00 86.12 102 PRO A O 1
ATOM 769 N N . ALA A 1 103 ? 14.670 7.487 -0.570 1.00 81.56 103 ALA A N 1
ATOM 770 C CA . ALA A 1 103 ? 15.106 6.213 -1.124 1.00 81.56 103 ALA A CA 1
ATOM 771 C C . ALA A 1 103 ? 15.461 6.380 -2.602 1.00 81.56 103 ALA A C 1
ATOM 773 O O . ALA A 1 103 ? 14.594 6.731 -3.391 1.00 81.56 103 ALA A O 1
ATOM 774 N N . GLU A 1 104 ? 16.702 6.085 -2.985 1.00 81.06 104 GLU A N 1
ATOM 775 C CA . GLU A 1 104 ? 17.094 6.079 -4.395 1.00 81.06 104 GLU A CA 1
ATOM 776 C C . GLU A 1 104 ? 16.254 5.085 -5.209 1.00 81.06 104 GLU A C 1
ATOM 778 O O . GLU A 1 104 ? 15.823 4.039 -4.709 1.00 81.06 104 GLU A O 1
ATOM 783 N N . VAL A 1 105 ? 16.059 5.401 -6.488 1.00 81.69 105 VAL A N 1
ATOM 784 C CA . VAL A 1 105 ? 15.332 4.545 -7.428 1.00 81.69 105 VAL A CA 1
ATOM 785 C C . VAL A 1 105 ? 15.936 3.134 -7.439 1.00 81.69 105 VAL A C 1
ATOM 787 O O . VAL A 1 105 ? 17.153 2.963 -7.469 1.00 81.69 105 VAL A O 1
ATOM 790 N N . GLY A 1 106 ? 15.080 2.112 -7.364 1.00 77.94 106 GLY A N 1
ATOM 791 C CA . GLY A 1 106 ? 15.485 0.702 -7.325 1.00 77.94 106 GLY A CA 1
ATOM 792 C C . GLY A 1 106 ? 15.770 0.158 -5.920 1.00 77.94 106 GLY A C 1
ATOM 793 O O . GLY A 1 106 ? 15.771 -1.059 -5.719 1.00 77.94 106 GLY A O 1
ATOM 794 N N . HIS A 1 107 ? 15.940 1.014 -4.906 1.00 78.06 107 HIS A N 1
ATOM 795 C CA . HIS A 1 107 ? 16.091 0.540 -3.532 1.00 78.06 107 HIS A CA 1
ATOM 796 C C . HIS A 1 107 ? 14.744 0.155 -2.928 1.00 78.06 107 HIS A C 1
ATOM 798 O O . HIS A 1 107 ? 13.811 0.945 -2.843 1.00 78.06 107 HIS A O 1
ATOM 804 N N . VAL A 1 108 ? 14.659 -1.065 -2.402 1.00 69.69 108 VAL A N 1
ATOM 805 C CA . VAL A 1 108 ? 13.437 -1.579 -1.756 1.00 69.69 108 VAL A CA 1
ATOM 806 C C . VAL A 1 108 ? 13.173 -0.901 -0.410 1.00 69.69 108 VAL A C 1
ATOM 808 O O . VAL A 1 108 ? 12.019 -0.707 -0.008 1.00 69.69 108 VAL A O 1
ATOM 811 N N . THR A 1 109 ? 14.243 -0.488 0.271 1.00 69.19 109 THR A N 1
ATOM 812 C CA . THR A 1 109 ? 14.226 0.110 1.609 1.00 69.19 109 THR A CA 1
ATOM 813 C C . THR A 1 109 ? 14.896 1.475 1.558 1.00 69.19 109 THR A C 1
ATOM 815 O O . THR A 1 109 ? 15.991 1.601 1.026 1.00 69.19 109 THR A O 1
ATOM 818 N N . GLY A 1 110 ? 14.242 2.495 2.121 1.00 61.44 110 GLY A N 1
ATOM 819 C CA . GLY A 1 110 ? 14.833 3.833 2.191 1.00 61.44 110 GLY A CA 1
ATOM 820 C C . GLY A 1 110 ? 15.874 3.955 3.301 1.00 61.44 110 GLY A C 1
ATOM 821 O O . GLY A 1 110 ? 15.840 3.209 4.287 1.00 61.44 110 GLY A O 1
ATOM 822 N N . SER A 1 111 ? 16.766 4.929 3.166 1.00 60.78 111 SER A N 1
ATOM 823 C CA . SER A 1 111 ? 17.946 5.117 4.021 1.00 60.78 111 SER A CA 1
ATOM 824 C C . SER A 1 111 ? 17.602 5.337 5.503 1.00 60.78 111 SER A C 1
ATOM 826 O O . SER A 1 111 ? 18.319 4.858 6.387 1.00 60.78 111 SER A O 1
ATOM 828 N N . ALA A 1 112 ? 16.456 5.956 5.814 1.00 57.81 112 ALA A N 1
ATOM 829 C CA . ALA A 1 112 ? 16.049 6.205 7.201 1.00 57.81 112 ALA A CA 1
ATOM 830 C C . ALA A 1 112 ? 15.702 4.925 7.986 1.00 57.81 112 ALA A C 1
ATOM 832 O O . ALA A 1 112 ? 15.842 4.894 9.209 1.00 57.81 112 ALA A O 1
ATOM 833 N N . THR A 1 113 ? 15.288 3.843 7.316 1.00 57.25 113 THR A N 1
ATOM 834 C CA . THR A 1 113 ? 15.012 2.565 7.997 1.00 57.25 113 THR A CA 1
ATOM 835 C C . THR A 1 113 ? 16.301 1.937 8.535 1.00 57.25 113 THR A C 1
ATOM 837 O O . THR A 1 113 ? 16.297 1.362 9.624 1.00 57.25 113 THR A O 1
ATOM 840 N N . PHE A 1 114 ? 17.424 2.117 7.833 1.00 56.94 114 PHE A N 1
ATOM 841 C CA . PHE A 1 114 ? 18.736 1.682 8.313 1.00 56.94 114 PHE A CA 1
ATOM 842 C C . PHE A 1 114 ? 19.192 2.486 9.541 1.00 56.94 114 PHE A C 1
ATOM 844 O O . PHE A 1 114 ? 19.681 1.912 10.516 1.00 56.94 114 PHE A O 1
ATOM 851 N N . LEU A 1 115 ? 18.973 3.806 9.535 1.00 57.16 115 LEU A N 1
ATOM 852 C CA . LEU A 1 115 ? 19.285 4.672 10.676 1.00 57.16 115 LEU A CA 1
ATOM 853 C C . LEU A 1 115 ? 18.426 4.343 11.903 1.00 57.16 115 LEU A C 1
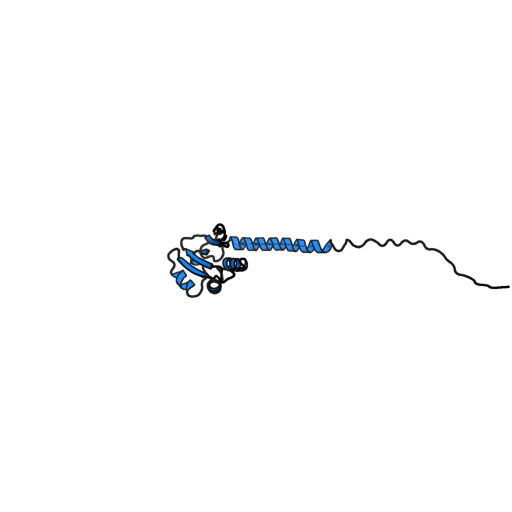ATOM 855 O O . LEU A 1 115 ? 18.968 4.241 12.999 1.00 57.16 115 LEU A O 1
ATOM 859 N N . MET A 1 116 ? 17.126 4.078 11.730 1.00 56.12 116 MET A N 1
ATOM 860 C CA . MET A 1 116 ? 16.267 3.640 12.839 1.00 56.12 116 MET A CA 1
ATOM 861 C C . MET A 1 116 ? 16.736 2.324 13.462 1.00 56.12 116 MET A C 1
ATOM 863 O O . MET A 1 116 ? 16.797 2.220 14.686 1.00 56.12 116 MET A O 1
ATOM 867 N N . TYR A 1 117 ? 17.112 1.337 12.644 1.00 59.91 117 TYR A N 1
ATOM 868 C CA . TYR A 1 117 ? 17.669 0.080 13.149 1.00 59.91 117 TYR A CA 1
ATOM 869 C C . TYR A 1 117 ? 18.954 0.308 13.962 1.00 59.91 117 TYR A C 1
ATOM 871 O O . TYR A 1 117 ? 19.120 -0.278 15.034 1.00 59.91 117 TYR A O 1
ATOM 879 N N . ARG A 1 118 ? 19.850 1.188 13.494 1.00 49.34 118 ARG A N 1
ATOM 880 C CA . ARG A 1 118 ? 21.075 1.543 14.228 1.00 49.34 118 ARG A CA 1
ATOM 881 C C . ARG A 1 118 ? 20.770 2.256 15.544 1.00 49.34 118 ARG A C 1
ATOM 883 O O . ARG A 1 118 ? 21.318 1.851 16.563 1.00 49.34 118 ARG A O 1
ATOM 890 N N . SER A 1 119 ? 19.876 3.243 15.548 1.00 54.47 119 SER A N 1
ATOM 891 C CA . SER A 1 119 ? 19.483 3.952 16.772 1.00 54.47 119 SER A CA 1
ATOM 892 C C . SER A 1 119 ? 18.826 3.018 17.791 1.00 54.47 119 SER A C 1
ATOM 894 O O . SER A 1 119 ? 19.202 3.045 18.959 1.00 54.47 119 SER A O 1
ATOM 896 N N . TRP A 1 120 ? 17.937 2.121 17.350 1.00 51.88 120 TRP A N 1
ATOM 897 C CA . TRP A 1 120 ? 17.351 1.074 18.197 1.00 51.88 120 TRP A CA 1
ATOM 898 C C . TRP A 1 120 ? 18.41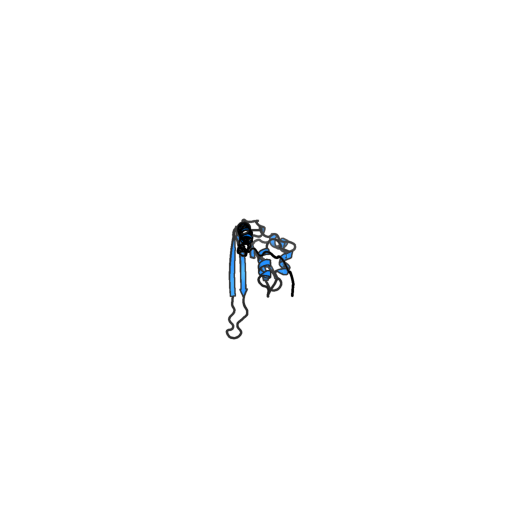6 0.188 18.855 1.00 51.88 120 TRP A C 1
ATOM 900 O O . TRP A 1 120 ? 18.373 -0.036 20.064 1.00 51.88 120 TRP A O 1
ATOM 910 N N . ARG A 1 121 ? 19.407 -0.288 18.086 1.00 56.75 121 ARG A N 1
ATOM 911 C CA . ARG A 1 121 ? 20.509 -1.098 18.633 1.00 56.75 121 ARG A CA 1
ATOM 912 C C . ARG A 1 121 ? 21.316 -0.34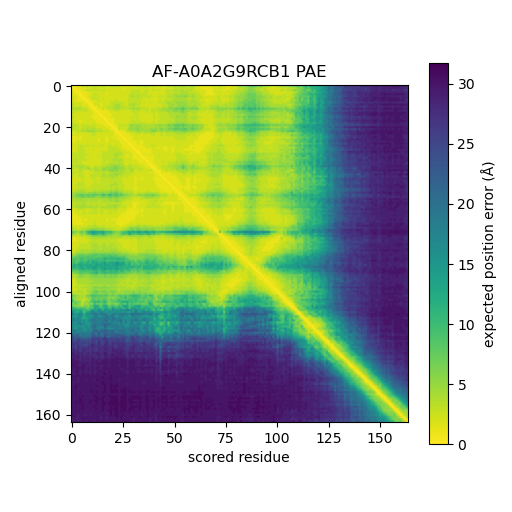3 19.681 1.00 56.75 121 ARG A C 1
ATOM 914 O O . ARG A 1 121 ? 21.652 -0.926 20.706 1.00 56.75 121 ARG A O 1
ATOM 921 N N . THR A 1 122 ? 21.623 0.926 19.436 1.00 58.81 122 THR A N 1
ATOM 922 C CA . THR A 1 122 ? 22.384 1.739 20.390 1.00 58.81 122 THR A CA 1
ATOM 923 C C . THR A 1 122 ? 21.578 1.986 21.668 1.00 58.81 122 THR A C 1
ATOM 925 O O . THR A 1 122 ? 22.123 1.830 22.758 1.00 58.81 122 THR A O 1
ATOM 928 N N . SER A 1 123 ? 20.272 2.256 21.566 1.00 51.62 123 SER A N 1
ATOM 929 C CA . SER A 1 123 ? 19.381 2.381 22.729 1.00 51.62 123 SER A CA 1
ATOM 930 C C . SER A 1 123 ? 19.255 1.078 23.529 1.00 51.62 123 SER A C 1
ATOM 932 O O . SER A 1 123 ? 19.208 1.122 24.754 1.00 51.62 123 SER A O 1
ATOM 934 N N . LEU A 1 124 ? 19.272 -0.089 22.875 1.00 46.19 124 LEU A N 1
ATOM 935 C CA . LEU A 1 124 ? 19.310 -1.391 23.555 1.00 46.19 124 LEU A CA 1
ATOM 936 C C . LEU A 1 124 ? 20.638 -1.676 24.256 1.00 46.19 124 LEU A C 1
ATOM 938 O O . LEU A 1 124 ? 20.634 -2.320 25.302 1.00 46.19 124 LEU A O 1
ATOM 942 N N . SER A 1 125 ? 21.763 -1.218 23.705 1.00 48.16 125 SER A N 1
ATOM 943 C CA . SER A 1 125 ? 23.060 -1.296 24.387 1.00 48.16 125 SER A CA 1
ATOM 944 C C . SER A 1 125 ? 23.087 -0.421 25.644 1.00 48.16 125 SER A C 1
ATOM 946 O O . SER A 1 125 ? 23.626 -0.851 26.661 1.00 48.16 125 SER A O 1
ATOM 948 N N . VAL A 1 126 ? 22.448 0.755 25.603 1.00 44.84 126 VAL A N 1
ATOM 949 C CA . VAL A 1 126 ? 22.272 1.633 26.775 1.00 44.84 126 VAL A CA 1
ATOM 950 C C . VAL A 1 126 ? 21.345 0.982 27.812 1.00 44.84 126 VAL A C 1
ATOM 952 O O . VAL A 1 126 ? 21.728 0.862 28.971 1.00 44.84 126 VAL A O 1
ATOM 955 N N . LEU A 1 127 ? 20.196 0.427 27.399 1.00 36.59 127 LEU A N 1
ATOM 956 C CA . LEU A 1 127 ? 19.290 -0.286 28.316 1.00 36.59 127 LEU A CA 1
ATOM 957 C C . LEU A 1 127 ? 19.908 -1.561 28.920 1.00 36.59 127 LEU A C 1
ATOM 959 O O . LEU A 1 127 ? 19.630 -1.899 30.071 1.00 36.59 127 LEU A O 1
ATOM 963 N N . ARG A 1 128 ? 20.751 -2.287 28.169 1.00 40.59 128 ARG A N 1
ATOM 964 C CA . ARG A 1 128 ? 21.471 -3.461 28.696 1.00 40.59 128 ARG A CA 1
ATOM 965 C C . ARG A 1 128 ? 22.526 -3.083 29.733 1.00 40.59 128 ARG A C 1
ATOM 967 O O . ARG A 1 128 ? 22.712 -3.862 30.661 1.00 40.59 128 ARG A O 1
ATOM 974 N N . MET A 1 129 ? 23.184 -1.928 29.607 1.00 38.75 129 MET A N 1
ATOM 975 C CA . MET A 1 129 ? 24.125 -1.451 30.629 1.00 38.75 129 MET A CA 1
ATOM 976 C C . MET A 1 129 ? 23.414 -1.079 31.939 1.00 38.75 129 MET A C 1
ATOM 978 O O . MET A 1 129 ? 23.914 -1.437 33.010 1.00 38.75 129 MET A O 1
ATOM 982 N N . ASP A 1 130 ? 22.221 -0.482 31.870 1.00 44.50 130 ASP A N 1
ATOM 983 C CA . ASP A 1 130 ? 21.456 -0.094 33.065 1.00 44.50 130 ASP A CA 1
ATOM 984 C C . ASP A 1 130 ? 20.921 -1.296 33.869 1.00 44.50 130 ASP A C 1
ATOM 986 O O . ASP A 1 130 ? 20.928 -1.271 35.103 1.00 44.50 130 ASP A O 1
ATOM 990 N N . MET A 1 131 ? 20.550 -2.407 33.216 1.00 38.16 131 MET A N 1
ATOM 991 C CA . MET A 1 131 ? 20.081 -3.611 33.927 1.00 38.16 131 MET A CA 1
ATOM 992 C C . MET A 1 131 ? 21.180 -4.350 34.709 1.00 38.16 131 MET A C 1
ATOM 994 O O . MET A 1 131 ? 20.886 -4.980 35.726 1.00 38.16 131 MET A O 1
ATOM 998 N N . THR A 1 132 ? 22.445 -4.266 34.290 1.00 47.50 132 THR A N 1
ATOM 999 C CA . THR A 1 132 ? 23.575 -4.849 35.042 1.00 47.50 132 THR A CA 1
ATOM 1000 C C . THR A 1 132 ? 24.011 -4.005 36.240 1.00 47.50 132 THR A C 1
ATOM 1002 O O . THR A 1 132 ? 24.571 -4.552 37.189 1.00 47.50 132 THR A O 1
ATOM 1005 N N . SER A 1 133 ? 23.733 -2.696 36.242 1.00 43.38 133 SER A N 1
ATOM 1006 C CA . SER A 1 133 ? 24.063 -1.813 37.371 1.00 43.38 133 SER A CA 1
ATOM 1007 C C . SER A 1 133 ? 22.995 -1.845 38.476 1.00 43.38 133 SER A C 1
ATOM 1009 O O . SER A 1 133 ? 23.318 -1.741 39.660 1.00 43.38 133 SER A O 1
ATOM 1011 N N . PHE A 1 134 ? 21.725 -2.093 38.131 1.00 42.16 134 PHE A N 1
ATOM 1012 C CA . PHE A 1 134 ? 20.633 -2.113 39.114 1.00 42.16 134 PHE A CA 1
ATOM 1013 C C . PHE A 1 134 ? 20.560 -3.392 39.969 1.00 42.16 134 PHE A C 1
ATOM 1015 O O . PHE A 1 134 ? 20.039 -3.358 41.085 1.00 42.16 134 PHE A O 1
ATOM 1022 N N . SER A 1 135 ? 21.123 -4.514 39.503 1.00 44.66 135 SER A N 1
ATOM 1023 C CA . SER A 1 135 ? 21.039 -5.797 40.221 1.00 44.66 135 SER A CA 1
ATOM 1024 C C . SER A 1 135 ? 21.945 -5.899 41.458 1.00 44.66 135 SER A C 1
ATOM 1026 O O . SER A 1 135 ? 21.729 -6.794 42.272 1.00 44.66 135 SER A O 1
ATOM 1028 N N . ASN A 1 136 ? 22.937 -5.018 41.641 1.00 45.94 136 ASN A N 1
ATOM 1029 C CA . ASN A 1 136 ? 23.910 -5.148 42.740 1.00 45.94 136 ASN A CA 1
ATOM 1030 C C . ASN A 1 136 ? 23.728 -4.157 43.902 1.00 45.94 136 ASN A C 1
ATOM 1032 O O . ASN A 1 136 ? 24.397 -4.293 44.928 1.00 45.94 136 ASN A O 1
ATOM 1036 N N . THR A 1 137 ? 22.798 -3.205 43.798 1.00 45.22 137 THR A N 1
ATOM 1037 C CA . THR A 1 137 ? 22.570 -2.198 44.856 1.00 45.22 137 THR A CA 1
ATOM 1038 C C . THR A 1 137 ? 21.408 -2.571 45.786 1.00 45.22 137 THR A C 1
ATOM 1040 O O . THR A 1 137 ? 21.394 -2.167 46.948 1.00 45.22 137 THR A O 1
ATOM 1043 N N . ALA A 1 138 ? 20.470 -3.415 45.340 1.00 42.72 138 ALA A N 1
ATOM 1044 C CA . ALA A 1 138 ? 19.335 -3.861 46.159 1.00 42.72 138 ALA A CA 1
ATOM 1045 C C . ALA A 1 138 ? 19.667 -5.020 47.127 1.00 42.72 138 ALA A C 1
ATOM 1047 O O . ALA A 1 138 ? 18.969 -5.204 48.120 1.00 42.72 138 ALA A O 1
ATOM 1048 N N . ALA A 1 139 ? 20.755 -5.768 46.902 1.00 44.47 139 ALA A N 1
ATOM 1049 C CA . ALA A 1 139 ? 21.118 -6.931 47.724 1.00 44.47 139 ALA A CA 1
ATOM 1050 C C . ALA A 1 139 ? 21.974 -6.609 48.971 1.00 44.47 139 ALA A C 1
ATOM 1052 O O . ALA A 1 139 ? 22.244 -7.500 49.772 1.00 44.47 139 ALA A O 1
ATOM 1053 N N . LYS A 1 140 ? 22.406 -5.355 49.177 1.00 46.44 140 LYS A N 1
ATOM 1054 C CA . LYS A 1 140 ? 23.316 -4.976 50.284 1.00 46.44 140 LYS A CA 1
ATOM 1055 C C . LYS A 1 140 ? 22.682 -4.158 51.413 1.00 46.44 140 LYS A C 1
ATOM 1057 O O . LYS A 1 140 ? 23.403 -3.650 52.265 1.00 46.44 140 LYS A O 1
AT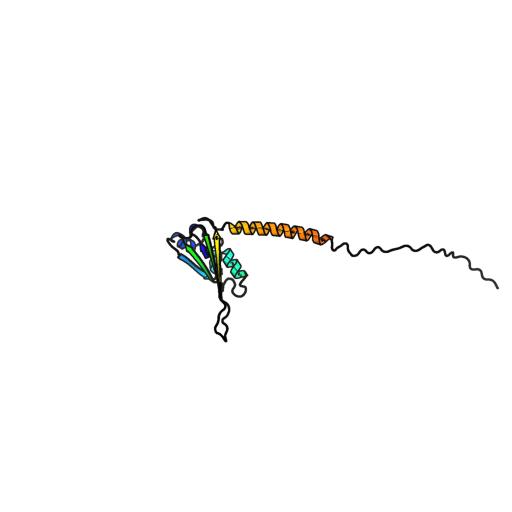OM 1062 N N . ARG A 1 141 ? 21.352 -4.039 51.469 1.00 40.97 141 ARG A N 1
ATOM 1063 C CA . ARG A 1 141 ? 20.672 -3.177 52.457 1.00 40.97 141 ARG A CA 1
ATOM 1064 C C . ARG A 1 141 ? 19.925 -3.919 53.576 1.00 40.97 141 ARG A C 1
ATOM 1066 O O . ARG A 1 141 ? 19.044 -3.330 54.179 1.00 40.97 141 ARG A O 1
ATOM 1073 N N . ASN A 1 142 ? 20.295 -5.173 53.869 1.00 42.12 142 ASN A N 1
ATOM 1074 C CA . ASN A 1 142 ? 19.727 -5.972 54.972 1.00 42.12 142 ASN A CA 1
ATOM 1075 C C . ASN A 1 142 ? 20.778 -6.779 55.768 1.00 42.12 142 ASN A C 1
ATOM 1077 O O . ASN A 1 142 ? 20.533 -7.906 56.189 1.00 42.12 142 ASN A O 1
ATOM 1081 N N . LEU A 1 143 ? 21.952 -6.197 56.017 1.00 42.56 143 LEU A N 1
ATOM 1082 C CA . LEU A 1 143 ? 22.875 -6.693 57.043 1.00 42.56 143 LEU A CA 1
ATOM 1083 C C . LEU A 1 143 ? 23.138 -5.570 58.048 1.00 42.56 143 LEU A C 1
ATOM 1085 O O . LEU A 1 143 ? 24.118 -4.839 57.954 1.00 42.56 143 LEU A O 1
ATOM 1089 N N . LEU A 1 144 ? 22.217 -5.420 59.002 1.00 38.97 144 LEU A N 1
ATOM 1090 C CA . LEU A 1 144 ? 22.529 -4.790 60.282 1.00 38.97 144 LEU A CA 1
ATOM 1091 C C . LEU A 1 144 ? 23.530 -5.702 61.016 1.00 38.97 144 LEU A C 1
ATOM 1093 O O . LEU A 1 144 ? 23.272 -6.907 61.112 1.00 38.97 144 LEU A O 1
ATOM 1097 N N . PRO A 1 145 ? 24.659 -5.189 61.531 1.00 40.06 145 PRO A N 1
ATOM 1098 C CA . PRO A 1 145 ? 25.572 -5.999 62.324 1.00 40.06 145 PRO A CA 1
ATOM 1099 C C . PRO A 1 145 ? 24.905 -6.379 63.653 1.00 40.06 145 PRO A C 1
A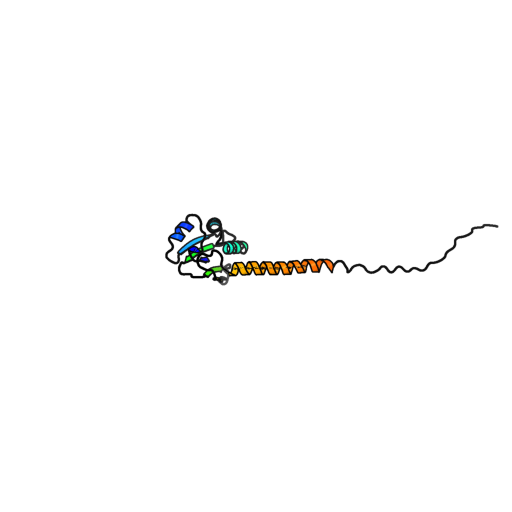TOM 1101 O O . PRO A 1 145 ? 24.477 -5.517 64.421 1.00 40.06 145 PRO A O 1
ATOM 1104 N N . LYS A 1 146 ? 24.817 -7.687 63.927 1.00 41.16 146 LYS A N 1
ATOM 1105 C CA . LYS A 1 146 ? 24.502 -8.207 65.262 1.00 41.16 146 LYS A CA 1
ATOM 1106 C C . LYS A 1 146 ? 25.636 -7.796 66.198 1.00 41.16 146 LYS A C 1
ATOM 1108 O O . LYS A 1 146 ? 26.764 -8.248 66.040 1.00 41.16 146 LYS A O 1
ATOM 1113 N N . ASN A 1 147 ? 25.327 -6.916 67.140 1.00 37.28 147 ASN A N 1
ATOM 1114 C CA . ASN A 1 147 ? 26.244 -6.477 68.177 1.00 37.28 147 ASN A CA 1
ATOM 1115 C C . ASN A 1 147 ? 26.259 -7.550 69.281 1.00 37.28 147 ASN A C 1
ATOM 1117 O O . ASN A 1 147 ? 25.326 -7.627 70.077 1.00 37.28 147 ASN A O 1
ATOM 1121 N N . THR A 1 148 ? 27.265 -8.423 69.288 1.00 39.34 148 THR A N 1
ATOM 1122 C CA . THR A 1 148 ? 27.535 -9.354 70.394 1.00 39.34 148 THR A CA 1
ATOM 1123 C C . THR A 1 148 ? 28.763 -8.869 71.147 1.00 39.34 148 THR A C 1
ATOM 1125 O O . THR A 1 148 ? 29.883 -9.106 70.712 1.00 39.34 148 THR A O 1
ATOM 1128 N N . ASN A 1 149 ? 28.532 -8.202 72.273 1.00 36.03 149 ASN A N 1
ATOM 1129 C CA . ASN A 1 149 ? 29.480 -8.088 73.375 1.00 36.03 149 ASN A CA 1
ATOM 1130 C C . ASN A 1 149 ? 28.668 -8.319 74.655 1.00 36.03 149 ASN A C 1
ATOM 1132 O O . ASN A 1 149 ? 27.950 -7.429 75.108 1.00 36.03 149 ASN A O 1
ATOM 1136 N N . LEU A 1 150 ? 28.731 -9.542 75.177 1.00 40.34 150 LEU A N 1
ATOM 1137 C CA . LEU A 1 150 ? 28.338 -9.887 76.543 1.00 40.34 150 LEU A CA 1
ATOM 1138 C C . LEU A 1 150 ? 29.638 -10.087 77.339 1.00 40.34 150 LEU A C 1
ATOM 1140 O O . LEU A 1 150 ? 30.527 -10.765 76.824 1.00 40.34 150 LEU A O 1
ATOM 1144 N N . PRO A 1 151 ? 29.781 -9.499 78.538 1.00 42.47 151 PRO A N 1
ATOM 1145 C CA . PRO A 1 151 ? 30.902 -9.780 79.427 1.00 42.47 151 PRO A CA 1
ATOM 1146 C C . PRO A 1 151 ? 30.706 -11.112 80.168 1.00 42.47 151 PRO A C 1
ATOM 1148 O O . PRO A 1 151 ? 29.587 -11.453 80.558 1.00 42.47 151 PRO A O 1
ATOM 1151 N N . ASP A 1 152 ? 31.814 -11.829 80.364 1.00 37.47 152 ASP A N 1
ATOM 1152 C CA . ASP A 1 152 ? 31.915 -13.073 81.128 1.00 37.47 152 ASP A CA 1
ATOM 1153 C C . ASP A 1 152 ? 31.462 -12.872 82.583 1.00 37.47 152 ASP A C 1
ATOM 1155 O O . ASP A 1 152 ? 32.008 -12.048 83.320 1.00 37.47 152 ASP A O 1
ATOM 1159 N N . GLY A 1 153 ? 30.440 -13.627 82.987 1.00 39.16 153 GLY A N 1
ATOM 1160 C CA . GLY A 1 153 ? 29.971 -13.727 84.363 1.00 39.16 153 GLY A CA 1
ATOM 1161 C C . GLY A 1 153 ? 30.387 -15.064 84.963 1.00 39.16 153 GLY A C 1
ATOM 1162 O O . GLY A 1 153 ? 29.804 -16.098 84.643 1.00 39.16 153 GLY A O 1
ATOM 1163 N N . ASP A 1 154 ? 31.378 -15.023 85.849 1.00 41.09 154 ASP A N 1
ATOM 1164 C CA . ASP A 1 154 ? 31.765 -16.122 86.730 1.00 41.09 154 ASP A CA 1
ATOM 1165 C C . ASP A 1 154 ? 30.576 -16.590 87.585 1.00 41.09 154 ASP A C 1
ATOM 1167 O O . ASP A 1 154 ? 30.033 -15.830 88.387 1.00 41.09 154 ASP A O 1
ATOM 1171 N N . THR A 1 155 ? 30.220 -17.872 87.499 1.00 39.81 155 THR A N 1
ATOM 1172 C CA . THR A 1 155 ? 29.527 -18.572 88.592 1.00 39.81 155 THR A CA 1
ATOM 1173 C C . THR A 1 155 ? 30.128 -19.963 88.758 1.00 39.81 155 THR A C 1
ATOM 1175 O O . THR A 1 155 ? 29.981 -20.840 87.914 1.00 39.81 155 THR A O 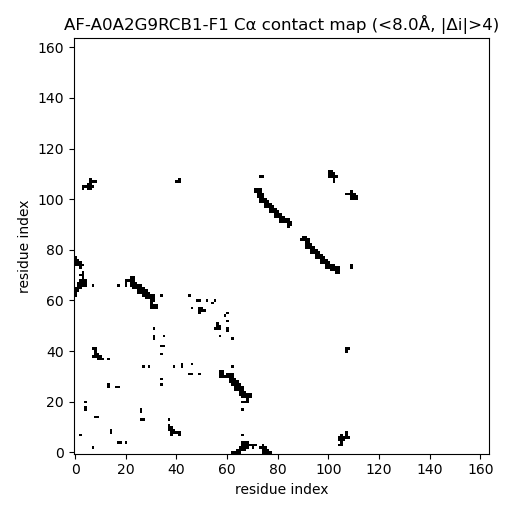1
ATOM 1178 N N . LYS A 1 156 ? 30.861 -20.130 89.863 1.00 40.88 156 LYS A N 1
ATOM 1179 C CA . LYS A 1 156 ? 31.366 -21.411 90.358 1.00 40.88 156 LYS A CA 1
ATOM 1180 C C . LYS A 1 156 ? 30.218 -22.184 91.010 1.00 40.88 156 LYS A C 1
ATOM 1182 O O . LYS A 1 156 ? 29.589 -21.672 91.933 1.00 40.88 156 LYS A O 1
ATOM 1187 N N . GLU A 1 157 ? 30.002 -23.417 90.570 1.00 39.12 157 GLU A N 1
ATOM 1188 C CA . GLU A 1 157 ? 29.410 -24.471 91.392 1.00 39.12 157 GLU A CA 1
ATOM 1189 C C . GLU A 1 157 ? 30.472 -24.980 92.375 1.00 39.12 157 GLU A C 1
ATOM 1191 O O . GLU A 1 157 ? 31.588 -25.265 91.946 1.00 39.12 157 GLU A O 1
ATOM 1196 N N . ASP A 1 158 ? 30.134 -25.131 93.659 1.00 39.09 158 ASP A N 1
ATOM 1197 C CA . ASP A 1 158 ? 30.560 -26.313 94.418 1.00 39.09 158 ASP A CA 1
ATOM 1198 C C . ASP A 1 158 ? 29.736 -26.509 95.704 1.00 39.09 158 ASP A C 1
ATOM 1200 O O . ASP A 1 158 ? 29.434 -25.558 96.427 1.00 39.09 158 ASP A O 1
ATOM 1204 N N . GLY A 1 159 ? 29.474 -27.779 96.014 1.00 37.69 159 GLY A N 1
ATOM 1205 C CA . GLY A 1 159 ? 29.552 -28.266 97.387 1.00 37.69 159 GLY A CA 1
ATOM 1206 C C . GLY A 1 159 ? 28.272 -28.310 98.213 1.00 37.69 159 GLY A C 1
ATOM 1207 O O . GLY A 1 159 ? 28.074 -27.508 99.122 1.00 37.69 159 GLY A O 1
ATOM 1208 N N . GLY A 1 160 ? 27.472 -29.360 98.026 1.00 37.47 160 GLY A N 1
ATOM 1209 C CA . GLY A 1 160 ? 26.591 -29.845 99.086 1.00 37.47 160 GLY A CA 1
ATOM 1210 C C . GLY A 1 160 ? 27.385 -30.459 100.250 1.00 37.47 160 GLY A C 1
ATOM 1211 O O . GLY A 1 160 ? 28.314 -31.235 100.031 1.00 37.47 160 GLY A O 1
ATOM 1212 N N . LYS A 1 161 ? 26.965 -30.182 101.492 1.00 39.53 161 LYS A N 1
ATOM 1213 C CA . LYS A 1 161 ? 27.094 -31.096 102.641 1.00 39.53 161 LYS A CA 1
ATOM 1214 C C . LYS A 1 161 ? 25.997 -30.820 103.674 1.00 39.53 161 LYS A C 1
ATOM 1216 O O . LYS A 1 161 ? 25.855 -29.714 104.177 1.00 39.53 161 LYS A O 1
ATOM 1221 N N . VAL A 1 162 ? 25.239 -31.875 103.959 1.00 44.06 162 VAL A N 1
ATOM 1222 C CA . VAL A 1 162 ? 24.236 -32.028 105.023 1.00 44.06 162 VAL A CA 1
ATOM 1223 C C . VAL A 1 162 ? 24.945 -32.316 106.348 1.00 44.06 162 VAL A C 1
ATOM 1225 O O . VAL A 1 162 ? 25.905 -33.087 106.329 1.00 44.06 162 VAL A O 1
ATOM 1228 N N . SER A 1 163 ? 24.449 -31.797 107.480 1.00 42.25 163 SER A N 1
ATOM 1229 C CA . SER A 1 163 ? 24.404 -32.505 108.778 1.00 42.25 163 SER A CA 1
ATOM 1230 C C . SER A 1 163 ? 23.595 -31.744 109.840 1.00 42.25 163 SER A C 1
ATOM 1232 O O . SER A 1 163 ? 23.927 -30.603 110.136 1.00 42.25 163 SER A O 1
ATOM 1234 N N . GLN A 1 164 ? 22.617 -32.483 110.388 1.00 41.44 164 GLN A N 1
ATOM 1235 C CA . GLN A 1 164 ? 21.995 -32.484 111.730 1.00 41.44 164 GLN A CA 1
ATOM 1236 C C . GLN A 1 164 ? 21.282 -31.238 112.266 1.00 41.44 164 GLN A C 1
ATOM 1238 O O . GLN A 1 164 ? 21.942 -30.219 112.546 1.00 41.44 164 GLN A O 1
#

Organism: Aquarana catesbeiana (NCBI:txid8400)

InterPro domains:
  IPR002811 Aspartate dehydrogenase [PF01958] (22-113)